Protein AF-A0A7Z0P724-F1 (afdb_monomer_lite)

Foldseek 3Di:
DDDDDDDDDDDDPPDPDPDDDPPPLNVQQVVQVVVCVVVVPDDPRSVVSSVVSSPPDPDDPDPPDDDPLRVQLVVLVVVCVVVVPDDPRSVVSSVCSSPDDPVPPDPPPDDPLRVLLVVQVVVCVVVVPDDPRSVVSSVVSSPPD

Radius of gyration: 26.29 Å; chains: 1; bounding box: 42×64×76 Å

Secondary structure (DSSP, 8-state):
-----------------------HHHHHHHHHHHHHHHTT--HHHHHHHHHHHHH-SS-----PPPPHHHHHHHHHHHHHHHTT--HHHHHHHHHHHHHS-TTTT------HHHHHHHHHHHHHHHTT--HHHHHHHHHHHHH--

Sequence (145 aa):
MKMLRAPLLMIGLLLCSQGFAATDQQNKMTTCNADATAKSLKGDERNAFMSTCLKATPAASDAKALTPQQEKMKTCNADAATKKLKGDERNAFMSTCLKATPAANDAKTLTPQQEKMKTCNADAATKALKGDERNAFMSECLKKK

pLDDT: mean 75.35, std 17.66, range [37.59, 96.0]

Structure (mmCIF, N/CA/C/O backbone):
data_AF-A0A7Z0P724-F1
#
_entry.id   AF-A0A7Z0P724-F1
#
loop_
_atom_site.group_PDB
_atom_site.id
_atom_site.type_symbol
_atom_site.label_atom_id
_atom_site.label_alt_id
_atom_site.label_comp_id
_atom_site.label_asym_id
_atom_site.label_entity_id
_atom_site.label_seq_id
_atom_site.pdbx_PDB_ins_code
_atom_site.Cartn_x
_atom_site.Cartn_y
_atom_site.Cartn_z
_atom_site.occupancy
_atom_site.B_iso_or_equiv
_atom_site.auth_seq_id
_atom_site.auth_comp_id
_atom_site.auth_asym_id
_atom_site.auth_atom_id
_atom_site.pdbx_PDB_model_num
ATOM 1 N N . MET A 1 1 ? -24.422 -45.140 -45.627 1.00 37.59 1 MET A N 1
ATOM 2 C CA . MET A 1 1 ? -24.841 -44.320 -46.784 1.00 37.59 1 MET A CA 1
ATOM 3 C C . MET A 1 1 ? -24.189 -42.955 -46.654 1.00 37.59 1 MET A C 1
ATOM 5 O O . MET A 1 1 ? -24.201 -42.396 -45.568 1.00 37.59 1 MET A O 1
ATOM 9 N N . LYS A 1 2 ? -23.540 -42.495 -47.730 1.00 42.62 2 LYS A N 1
ATOM 10 C CA . LYS A 1 2 ? -22.930 -41.166 -47.866 1.00 42.62 2 LYS A CA 1
ATOM 11 C C . LYS A 1 2 ? -23.985 -40.073 -47.666 1.00 42.62 2 LYS A C 1
ATOM 13 O O . LYS A 1 2 ? -25.031 -40.191 -48.287 1.00 42.62 2 LYS A O 1
ATOM 18 N N . MET A 1 3 ? -23.651 -38.989 -46.965 1.00 46.28 3 MET A N 1
ATOM 19 C CA . MET A 1 3 ? -24.006 -37.635 -47.410 1.00 46.28 3 MET A CA 1
ATOM 20 C C . MET A 1 3 ? -22.948 -36.638 -46.926 1.00 46.28 3 MET A C 1
ATOM 22 O O . MET A 1 3 ? -22.850 -36.294 -45.754 1.00 46.28 3 MET A O 1
ATOM 26 N N . LEU A 1 4 ? -22.147 -36.222 -47.899 1.00 45.25 4 LEU A N 1
ATOM 27 C CA . LEU A 1 4 ? -21.201 -35.121 -47.897 1.00 45.25 4 LEU A CA 1
ATOM 28 C C . LEU A 1 4 ? -21.995 -33.841 -48.216 1.00 45.25 4 LEU A C 1
ATOM 30 O O . LEU A 1 4 ? -22.590 -33.775 -49.291 1.00 45.25 4 LEU A O 1
ATOM 34 N N . ARG A 1 5 ? -22.013 -32.831 -47.339 1.00 50.50 5 ARG A N 1
ATOM 35 C CA . ARG A 1 5 ? -22.398 -31.451 -47.694 1.00 50.50 5 ARG A CA 1
ATOM 36 C C . ARG A 1 5 ? -21.529 -30.454 -46.924 1.00 50.50 5 ARG A C 1
ATOM 38 O O . ARG A 1 5 ? -21.437 -30.507 -45.704 1.00 50.50 5 ARG A O 1
ATOM 45 N N . ALA A 1 6 ? -20.849 -29.615 -47.699 1.00 46.75 6 ALA A N 1
ATOM 46 C CA . ALA A 1 6 ? -19.844 -28.633 -47.313 1.00 46.75 6 ALA A CA 1
ATOM 47 C C . ALA A 1 6 ? -20.390 -27.501 -46.414 1.00 46.75 6 ALA A C 1
ATOM 49 O O . ALA A 1 6 ? -21.557 -27.131 -46.567 1.00 46.75 6 ALA A O 1
ATOM 50 N N . PRO A 1 7 ? -19.564 -26.900 -45.533 1.00 50.97 7 PRO A N 1
ATOM 51 C CA . PRO A 1 7 ? -19.948 -25.709 -44.792 1.00 50.97 7 PRO A CA 1
ATOM 52 C C . PRO A 1 7 ? -19.786 -24.478 -45.693 1.00 50.97 7 PRO A C 1
ATOM 54 O O . PRO A 1 7 ? -18.683 -24.137 -46.120 1.00 50.97 7 PRO A O 1
ATOM 57 N N . LEU A 1 8 ? -20.905 -23.818 -45.993 1.00 53.59 8 LEU A N 1
ATOM 58 C CA . LEU A 1 8 ? -20.926 -22.512 -46.639 1.00 53.59 8 LEU A CA 1
ATOM 59 C C . LEU A 1 8 ? -20.622 -21.450 -45.574 1.00 53.59 8 LEU A C 1
ATOM 61 O O . LEU A 1 8 ? -21.422 -21.159 -44.690 1.00 53.59 8 LEU A O 1
ATOM 65 N N . LEU A 1 9 ? -19.405 -20.935 -45.651 1.00 52.75 9 LEU A N 1
ATOM 66 C CA . LEU A 1 9 ? -18.891 -19.750 -44.983 1.00 52.75 9 LEU A CA 1
ATOM 67 C C . LEU A 1 9 ? -19.613 -18.531 -45.588 1.00 52.75 9 LEU A C 1
ATOM 69 O O . LEU A 1 9 ? -19.517 -18.376 -46.801 1.00 52.75 9 LEU A O 1
ATOM 73 N N . MET A 1 10 ? -20.341 -17.720 -44.797 1.00 55.69 10 MET A N 1
ATOM 74 C CA . MET A 1 10 ? -20.485 -16.252 -44.957 1.00 55.69 10 MET A CA 1
ATOM 75 C C . MET A 1 10 ? -21.635 -15.617 -44.129 1.00 55.69 10 MET A C 1
ATOM 77 O O . MET A 1 10 ? -22.787 -16.017 -44.239 1.00 55.69 10 MET A O 1
ATOM 81 N N . ILE A 1 11 ? -21.273 -14.515 -43.449 1.00 56.28 11 ILE A N 1
ATOM 82 C CA . ILE A 1 11 ? -22.025 -13.250 -43.252 1.00 56.28 11 ILE A CA 1
ATOM 83 C C . ILE A 1 11 ? -23.142 -13.204 -42.195 1.00 56.28 11 ILE A C 1
ATOM 85 O O . ILE A 1 11 ? -24.200 -13.803 -42.340 1.00 56.28 11 ILE A O 1
ATOM 89 N N . GLY A 1 12 ? -22.940 -12.339 -41.187 1.00 47.75 12 GLY A N 1
ATOM 90 C CA . GLY A 1 12 ? -24.038 -11.842 -40.352 1.00 47.75 12 GLY A CA 1
ATOM 91 C C . GLY A 1 12 ? -23.698 -11.154 -39.024 1.00 47.75 12 GLY A C 1
ATOM 92 O O . GLY A 1 12 ? -24.569 -11.105 -38.164 1.00 47.75 12 GLY A O 1
ATOM 93 N N . LEU A 1 13 ? -22.481 -10.636 -38.806 1.00 46.38 13 LEU A N 1
ATOM 94 C CA . LEU A 1 13 ? -22.178 -9.809 -37.628 1.00 46.38 13 LEU A CA 1
ATOM 95 C C . LEU A 1 13 ? -22.707 -8.380 -37.860 1.00 46.38 13 LEU A C 1
ATOM 97 O O . LEU A 1 13 ? -22.000 -7.537 -38.407 1.00 46.38 13 LEU A O 1
ATOM 101 N N . LEU A 1 14 ? -23.958 -8.115 -37.469 1.00 55.09 14 LEU A N 1
ATOM 102 C CA . LEU A 1 14 ? -24.475 -6.752 -37.326 1.00 55.09 14 LEU A CA 1
ATOM 103 C C . LEU A 1 14 ? -23.858 -6.130 -36.064 1.00 55.09 14 LEU A C 1
ATOM 105 O O . LEU A 1 14 ? -24.263 -6.427 -34.940 1.00 55.09 14 LEU A O 1
ATOM 109 N N . LEU A 1 15 ? -22.840 -5.293 -36.267 1.00 50.31 15 LEU A N 1
ATOM 110 C CA . LEU A 1 15 ? -22.211 -4.489 -35.228 1.00 50.31 15 LEU A CA 1
ATOM 111 C C . LEU A 1 15 ? -23.170 -3.402 -34.723 1.00 50.31 15 LEU A C 1
ATOM 113 O O . LEU A 1 15 ? -23.613 -2.541 -35.479 1.00 50.31 15 LEU A O 1
ATOM 117 N N . CYS A 1 16 ? -23.393 -3.389 -33.410 1.00 48.12 16 CYS A N 1
ATOM 118 C CA . CYS A 1 16 ? -23.841 -2.220 -32.665 1.00 48.12 16 CYS A CA 1
ATOM 119 C C . CYS A 1 16 ? -22.746 -1.141 -32.714 1.00 48.12 16 CYS A C 1
ATOM 121 O O . CYS A 1 16 ? -21.829 -1.140 -31.896 1.00 48.12 16 CYS A O 1
ATOM 123 N N . SER A 1 17 ? -22.817 -0.219 -33.670 1.00 48.12 17 SER A N 1
ATOM 124 C CA . SER A 1 17 ? -21.950 0.959 -33.714 1.00 48.12 17 SER A CA 1
ATOM 125 C C . SER A 1 17 ? -22.571 2.112 -32.925 1.00 48.12 17 SER A C 1
ATOM 127 O O . SER A 1 17 ? -23.203 3.001 -33.493 1.00 48.12 17 SER A O 1
ATOM 129 N N . GLN A 1 18 ? -22.362 2.114 -31.607 1.00 47.38 18 GLN A N 1
ATOM 130 C CA . GLN A 1 18 ? -22.321 3.358 -30.837 1.00 47.38 18 GLN A CA 1
ATOM 131 C C . GLN A 1 18 ? -20.852 3.726 -30.645 1.00 47.38 18 GLN A C 1
ATOM 133 O O . GLN A 1 18 ? -20.180 3.266 -29.725 1.00 47.38 18 GLN A O 1
ATOM 138 N N . GLY A 1 19 ? -20.339 4.503 -31.599 1.00 51.28 19 GLY A N 1
ATOM 139 C CA . GLY A 1 19 ? -19.024 5.116 -31.519 1.00 51.28 19 GLY A CA 1
ATOM 140 C C . GLY A 1 19 ? -19.035 6.225 -30.475 1.00 51.28 19 GLY A C 1
ATOM 141 O O . GLY A 1 19 ? -19.389 7.358 -30.779 1.00 51.28 19 GLY A O 1
ATOM 142 N N . PHE A 1 20 ? -18.613 5.903 -29.257 1.00 46.50 20 PHE A N 1
ATOM 143 C CA . PHE A 1 20 ? -17.988 6.890 -28.390 1.00 46.50 20 PHE A CA 1
ATOM 144 C C . PHE A 1 20 ? -16.494 6.823 -28.674 1.00 46.50 20 PHE A C 1
ATOM 146 O O . PHE A 1 20 ? -15.884 5.762 -28.544 1.00 46.50 20 PHE A O 1
ATOM 153 N N . ALA A 1 21 ? -15.927 7.938 -29.129 1.00 45.56 21 ALA A N 1
ATOM 154 C CA . ALA A 1 21 ? -14.497 8.090 -29.326 1.00 45.56 21 ALA A CA 1
ATOM 155 C C . ALA A 1 21 ? -13.762 7.610 -28.065 1.00 45.56 21 ALA A C 1
ATOM 157 O O . ALA A 1 21 ? -13.894 8.213 -26.997 1.00 45.56 21 ALA A O 1
ATOM 158 N N . ALA A 1 22 ? -13.030 6.498 -28.186 1.00 48.72 22 ALA A N 1
ATOM 159 C CA . ALA A 1 22 ? -12.095 6.055 -27.166 1.00 48.72 22 ALA A CA 1
ATOM 160 C C . ALA A 1 22 ? -11.157 7.232 -26.903 1.00 48.72 22 ALA A C 1
ATOM 162 O O . ALA A 1 22 ? -10.486 7.709 -27.819 1.00 48.72 22 ALA A O 1
ATOM 163 N N . THR A 1 23 ? -11.198 7.761 -25.683 1.00 63.91 23 THR A N 1
ATOM 164 C CA . THR A 1 23 ? -10.428 8.946 -25.313 1.00 63.91 23 THR A CA 1
ATOM 165 C C . THR A 1 23 ? -8.952 8.694 -25.633 1.00 63.91 23 THR A C 1
ATOM 167 O O . THR A 1 23 ? -8.464 7.574 -25.466 1.00 63.91 23 THR A O 1
ATOM 170 N N . ASP A 1 24 ? -8.210 9.708 -26.084 1.00 66.19 24 ASP A N 1
ATOM 171 C CA . ASP A 1 24 ? -6.789 9.554 -26.452 1.00 66.19 24 ASP A CA 1
ATOM 172 C C . ASP A 1 24 ? -5.955 8.902 -25.334 1.00 66.19 24 ASP A C 1
ATOM 174 O O . ASP A 1 24 ? -4.986 8.181 -25.578 1.00 66.19 24 ASP A O 1
ATOM 178 N N . GLN A 1 25 ? -6.388 9.082 -24.084 1.00 65.19 25 GLN A N 1
ATOM 179 C CA . GLN A 1 25 ? -5.806 8.465 -22.898 1.00 65.19 25 GLN A CA 1
ATOM 180 C C . GLN A 1 25 ? -5.992 6.933 -22.856 1.00 65.19 25 GLN A C 1
ATOM 182 O O . GLN A 1 25 ? -5.066 6.218 -22.465 1.00 65.19 25 GLN A O 1
ATOM 187 N N . GLN A 1 26 ? -7.138 6.416 -23.309 1.00 69.94 26 GLN A N 1
ATOM 188 C CA . GLN A 1 26 ? -7.422 4.982 -23.397 1.00 69.94 26 GLN A CA 1
ATOM 189 C C . GLN A 1 26 ? -6.617 4.317 -24.526 1.00 69.94 26 GLN A C 1
ATOM 191 O O . GLN A 1 26 ? -6.000 3.272 -24.304 1.00 69.94 26 GLN A O 1
ATOM 196 N N . ASN A 1 27 ? -6.525 4.956 -25.700 1.00 79.94 27 ASN A N 1
ATOM 197 C CA . ASN A 1 27 ? -5.713 4.468 -26.827 1.00 79.94 27 ASN A CA 1
ATOM 198 C C . ASN A 1 27 ? -4.220 4.399 -26.471 1.00 79.94 27 ASN A C 1
ATOM 200 O O . ASN A 1 27 ? -3.520 3.433 -26.800 1.00 79.94 27 ASN A O 1
ATOM 204 N N . LYS A 1 28 ? -3.739 5.395 -25.722 1.00 81.62 28 LYS A N 1
ATOM 205 C CA . LYS A 1 28 ? -2.362 5.445 -25.231 1.00 81.62 28 LYS A CA 1
ATOM 206 C C . LYS A 1 28 ? -2.060 4.311 -24.255 1.00 81.62 28 LYS A C 1
ATOM 208 O O . LYS A 1 28 ? -1.017 3.676 -24.368 1.00 81.62 28 LYS A O 1
ATOM 213 N N . MET A 1 29 ? -2.977 3.995 -23.339 1.00 86.50 29 MET A N 1
ATOM 214 C CA . MET A 1 29 ? -2.794 2.871 -22.414 1.00 86.50 29 MET A CA 1
ATOM 215 C C . MET A 1 29 ? -2.675 1.530 -23.142 1.00 86.50 29 MET A C 1
ATOM 217 O O . MET A 1 29 ? -1.817 0.721 -22.776 1.00 86.50 29 MET A O 1
ATOM 221 N N . THR A 1 30 ? -3.501 1.300 -24.162 1.00 86.56 30 THR A N 1
ATOM 222 C CA . THR A 1 30 ? -3.452 0.074 -24.968 1.00 86.56 30 THR A CA 1
ATOM 223 C C . THR A 1 30 ? -2.130 -0.035 -25.720 1.00 86.56 30 THR A C 1
ATOM 225 O O . THR A 1 30 ? -1.471 -1.070 -25.642 1.00 86.56 30 THR A O 1
ATOM 228 N N . THR A 1 31 ? -1.685 1.053 -26.353 1.00 87.81 31 THR A N 1
ATOM 229 C CA . THR A 1 31 ? -0.410 1.101 -27.090 1.00 87.81 31 THR A CA 1
ATOM 230 C C . THR A 1 31 ? 0.783 0.863 -26.162 1.00 87.81 31 THR A C 1
ATOM 232 O O . THR A 1 31 ? 1.589 -0.030 -26.404 1.00 87.81 31 THR A O 1
ATOM 235 N N . CYS A 1 32 ? 0.843 1.557 -25.020 1.00 91.50 32 CYS A N 1
ATOM 236 C CA . CYS A 1 32 ? 1.898 1.354 -24.023 1.00 91.50 32 CYS A CA 1
ATOM 237 C C . CYS A 1 32 ? 1.925 -0.082 -23.467 1.00 91.50 32 CYS A C 1
ATOM 239 O O . CYS A 1 32 ? 2.990 -0.612 -23.159 1.00 91.50 32 CYS A O 1
ATOM 241 N N . ASN A 1 33 ? 0.768 -0.733 -23.311 1.00 89.25 33 ASN A N 1
ATOM 242 C CA . ASN A 1 33 ? 0.720 -2.130 -22.870 1.00 89.25 33 ASN A CA 1
ATOM 243 C C . ASN A 1 33 ? 1.168 -3.108 -23.959 1.00 89.25 33 ASN A C 1
ATOM 245 O O . ASN A 1 33 ? 1.874 -4.073 -23.648 1.00 89.25 33 ASN A O 1
ATOM 249 N N . ALA A 1 34 ? 0.780 -2.863 -25.211 1.00 92.06 34 ALA A N 1
ATOM 250 C CA . ALA A 1 34 ? 1.229 -3.647 -26.354 1.00 92.06 34 ALA A CA 1
ATOM 251 C C . ALA A 1 34 ? 2.754 -3.562 -26.499 1.00 92.06 34 ALA A C 1
ATOM 253 O O . ALA A 1 34 ? 3.416 -4.596 -26.557 1.00 92.06 34 ALA A O 1
ATOM 254 N N . ASP A 1 35 ? 3.324 -2.358 -26.412 1.00 87.06 35 ASP A N 1
ATOM 255 C CA . ASP A 1 35 ? 4.770 -2.140 -26.491 1.00 87.06 35 ASP A CA 1
ATOM 256 C C . ASP A 1 35 ? 5.526 -2.782 -25.327 1.00 87.06 35 ASP A C 1
ATOM 258 O O . ASP A 1 35 ? 6.582 -3.384 -25.527 1.00 87.06 35 ASP A O 1
ATOM 262 N N . ALA A 1 36 ? 4.984 -2.710 -24.107 1.00 88.75 36 ALA A N 1
ATOM 263 C CA . ALA A 1 36 ? 5.575 -3.390 -22.959 1.00 88.75 36 ALA A CA 1
ATOM 264 C C . ALA A 1 36 ? 5.609 -4.914 -23.155 1.00 88.75 36 ALA A C 1
ATOM 266 O O . ALA A 1 36 ? 6.591 -5.563 -22.794 1.00 88.75 36 ALA A O 1
ATOM 267 N N . THR A 1 37 ? 4.551 -5.473 -23.750 1.00 87.81 37 THR A N 1
ATOM 268 C CA . THR A 1 37 ? 4.431 -6.909 -24.035 1.00 87.81 37 THR A CA 1
ATOM 269 C C . THR A 1 37 ? 5.360 -7.326 -25.173 1.00 87.81 37 THR A C 1
ATOM 271 O O . THR A 1 37 ? 6.073 -8.317 -25.038 1.00 87.81 37 THR A O 1
ATOM 274 N N . ALA A 1 38 ? 5.430 -6.540 -26.251 1.00 92.69 38 ALA A N 1
ATOM 275 C CA . ALA A 1 38 ? 6.339 -6.763 -27.374 1.00 92.69 38 ALA A CA 1
ATOM 276 C C . ALA A 1 38 ? 7.810 -6.718 -26.933 1.00 92.69 38 ALA A C 1
ATOM 278 O O . ALA A 1 38 ? 8.629 -7.519 -27.375 1.00 92.69 38 ALA A O 1
ATOM 279 N N . LYS A 1 39 ? 8.135 -5.833 -25.985 1.00 87.62 39 LYS A N 1
ATOM 280 C CA . LYS A 1 39 ? 9.456 -5.745 -25.350 1.00 87.62 39 LYS A CA 1
ATOM 281 C C . LYS A 1 39 ? 9.681 -6.792 -24.251 1.00 87.62 39 LYS A C 1
ATOM 283 O O . LYS A 1 39 ? 10.734 -6.785 -23.623 1.00 87.62 39 LYS A O 1
ATOM 288 N N . SER A 1 40 ? 8.714 -7.681 -24.001 1.00 90.19 40 SER A N 1
ATOM 289 C CA . SER A 1 40 ? 8.753 -8.693 -22.935 1.00 90.19 40 SER A CA 1
ATOM 290 C C . SER A 1 40 ? 9.075 -8.124 -21.546 1.00 90.19 40 SER A C 1
ATOM 292 O O . SER A 1 40 ? 9.617 -8.830 -20.692 1.00 90.19 40 SER A O 1
ATOM 294 N N . LEU A 1 41 ? 8.726 -6.857 -21.302 1.00 85.81 41 LEU A N 1
ATOM 295 C CA . LEU A 1 41 ? 8.999 -6.186 -20.037 1.00 85.81 41 LEU A CA 1
ATOM 296 C C . LEU A 1 41 ? 8.126 -6.798 -18.947 1.00 85.81 41 LEU A C 1
ATOM 298 O O . LEU A 1 41 ? 6.910 -6.952 -19.099 1.00 85.81 41 LEU A O 1
ATOM 302 N N . LYS A 1 42 ? 8.743 -7.126 -17.815 1.00 83.69 42 LYS A N 1
ATOM 303 C CA . LYS A 1 42 ? 8.065 -7.714 -16.658 1.00 83.69 42 LYS A CA 1
ATOM 304 C C . LYS A 1 42 ? 8.420 -6.937 -15.399 1.00 83.69 42 LYS A C 1
ATOM 306 O O . LYS A 1 42 ? 9.453 -6.282 -15.323 1.00 83.69 42 LYS A O 1
ATOM 311 N N . GLY A 1 43 ? 7.539 -7.005 -14.404 1.00 82.19 43 GLY A N 1
ATOM 312 C CA . GLY A 1 43 ? 7.770 -6.384 -13.100 1.00 82.19 43 GLY A CA 1
ATOM 313 C C . GLY A 1 43 ? 8.060 -4.883 -13.194 1.00 82.19 43 GLY A C 1
ATOM 314 O O . GLY A 1 43 ? 7.291 -4.126 -13.789 1.00 82.19 43 GLY A O 1
ATOM 315 N N . ASP A 1 44 ? 9.168 -4.456 -12.591 1.00 78.56 44 ASP A N 1
ATOM 316 C CA . ASP A 1 44 ? 9.527 -3.041 -12.456 1.00 78.56 44 ASP A CA 1
ATOM 317 C C . ASP A 1 44 ? 9.818 -2.367 -13.793 1.00 78.56 44 ASP A C 1
ATOM 319 O O . ASP A 1 44 ? 9.445 -1.212 -13.983 1.00 78.56 44 ASP A O 1
ATOM 323 N N . GLU A 1 45 ? 10.389 -3.096 -14.753 1.00 78.81 45 GLU A N 1
ATOM 324 C CA . GLU A 1 45 ? 10.697 -2.558 -16.080 1.00 78.81 45 GLU A CA 1
ATOM 325 C C . GLU A 1 45 ? 9.421 -2.211 -16.850 1.00 78.81 45 GLU A C 1
ATOM 327 O O . GLU A 1 45 ? 9.330 -1.148 -17.464 1.00 78.81 45 GLU A O 1
ATOM 332 N N . ARG A 1 46 ? 8.383 -3.054 -16.743 1.00 88.19 46 ARG A N 1
ATOM 333 C CA . ARG A 1 46 ? 7.063 -2.764 -17.323 1.00 88.19 46 ARG A CA 1
ATOM 334 C C . ARG A 1 46 ? 6.418 -1.554 -16.660 1.00 88.19 46 ARG A C 1
ATOM 336 O O . ARG A 1 46 ? 5.844 -0.722 -17.355 1.00 88.19 46 ARG A O 1
ATOM 343 N N . ASN A 1 47 ? 6.508 -1.447 -15.336 1.00 82.75 47 ASN A N 1
ATOM 344 C CA . ASN A 1 47 ? 5.904 -0.343 -14.588 1.00 82.75 47 ASN A CA 1
ATOM 345 C C . ASN A 1 47 ? 6.593 0.997 -14.871 1.00 82.75 47 ASN A C 1
ATOM 347 O O . ASN A 1 47 ? 5.915 2.015 -15.045 1.00 82.75 47 ASN A O 1
ATOM 351 N N . ALA A 1 48 ? 7.924 1.001 -14.954 1.00 82.75 48 ALA A N 1
ATOM 352 C CA . ALA A 1 48 ? 8.701 2.168 -15.347 1.00 82.75 48 ALA A CA 1
ATOM 353 C C . ALA A 1 48 ? 8.376 2.574 -16.791 1.00 82.75 48 ALA A C 1
ATOM 355 O O . ALA A 1 48 ? 8.061 3.736 -17.047 1.00 82.75 48 ALA A O 1
ATOM 356 N N . PHE A 1 49 ? 8.346 1.606 -17.712 1.00 87.81 49 PHE A N 1
ATOM 357 C CA . PHE A 1 49 ? 7.985 1.838 -19.108 1.00 87.81 49 PHE A CA 1
ATOM 358 C C . PHE A 1 49 ? 6.560 2.381 -19.261 1.00 87.81 49 PHE A C 1
ATOM 360 O O . PHE A 1 49 ? 6.371 3.402 -19.916 1.00 87.81 49 PHE A O 1
ATOM 367 N N . MET A 1 50 ? 5.563 1.773 -18.608 1.00 87.69 50 MET A N 1
ATOM 368 C CA . MET A 1 50 ? 4.182 2.268 -18.617 1.00 87.69 50 MET A CA 1
ATOM 369 C C . MET A 1 50 ? 4.088 3.676 -18.036 1.00 87.69 50 MET A C 1
ATOM 371 O O . MET A 1 50 ? 3.393 4.512 -18.601 1.00 87.69 50 MET A O 1
ATOM 375 N N . SER A 1 51 ? 4.792 3.962 -16.940 1.00 84.50 51 SER A N 1
ATOM 376 C CA . SER A 1 51 ? 4.780 5.295 -16.332 1.00 84.50 51 SER A CA 1
ATOM 377 C C . SER A 1 51 ? 5.330 6.347 -17.286 1.00 84.50 51 SER A C 1
ATOM 379 O O . SER A 1 51 ? 4.709 7.390 -17.455 1.00 84.50 51 SER A O 1
ATOM 381 N N . THR A 1 52 ? 6.458 6.080 -17.941 1.00 85.19 52 THR A N 1
ATOM 382 C CA . THR A 1 52 ? 7.053 7.002 -18.917 1.00 85.19 52 THR A CA 1
ATOM 383 C C . THR A 1 52 ? 6.181 7.138 -20.164 1.00 85.19 52 THR A C 1
ATOM 385 O O . THR A 1 52 ? 5.895 8.252 -20.598 1.00 85.19 52 THR A O 1
ATOM 388 N N . CYS A 1 53 ? 5.689 6.020 -20.697 1.00 85.94 53 CYS A N 1
ATOM 389 C CA . CYS A 1 53 ? 4.847 5.991 -21.888 1.00 85.94 53 CYS A CA 1
ATOM 390 C C . CYS A 1 53 ? 3.529 6.750 -21.665 1.00 85.94 53 CYS A C 1
ATOM 392 O O . CYS A 1 53 ? 3.145 7.591 -22.474 1.00 85.94 53 CYS A O 1
ATOM 394 N N . LEU A 1 54 ? 2.879 6.562 -20.514 1.00 81.88 54 LEU A N 1
ATOM 395 C CA . LEU A 1 54 ? 1.654 7.281 -20.161 1.00 81.88 54 LEU A CA 1
ATOM 396 C C . LEU A 1 54 ? 1.906 8.766 -19.857 1.00 81.88 54 LEU A C 1
ATOM 398 O O . LEU A 1 54 ? 1.052 9.589 -20.185 1.00 81.88 54 LEU A O 1
ATOM 402 N N . LYS A 1 55 ? 3.076 9.127 -19.312 1.00 75.75 55 LYS A N 1
ATOM 403 C CA . LYS A 1 55 ? 3.470 10.516 -18.999 1.00 75.75 55 LYS A CA 1
ATOM 404 C C . LYS A 1 55 ? 3.938 11.343 -20.197 1.00 75.75 55 LYS A C 1
ATOM 406 O O . LYS A 1 55 ? 4.056 12.552 -20.046 1.00 75.75 55 LYS A O 1
ATOM 411 N N . ALA A 1 56 ? 4.197 10.741 -21.359 1.00 62.84 56 ALA A N 1
ATOM 412 C CA . ALA A 1 56 ? 4.609 11.463 -22.567 1.00 62.84 56 ALA A CA 1
ATOM 413 C C . ALA A 1 56 ? 3.457 12.316 -23.146 1.00 62.84 56 ALA A C 1
ATOM 415 O O . ALA A 1 56 ? 2.817 11.936 -24.121 1.00 62.84 56 ALA A O 1
ATOM 416 N N . THR A 1 57 ? 3.124 13.410 -22.473 1.00 53.50 57 THR A N 1
ATOM 417 C CA . THR A 1 57 ? 2.214 14.496 -22.866 1.00 53.50 57 THR A CA 1
ATOM 418 C C . THR A 1 57 ? 3.005 15.796 -22.603 1.00 53.50 57 THR A C 1
ATOM 420 O O . THR A 1 57 ? 3.846 15.772 -21.698 1.00 53.50 57 THR A O 1
ATOM 423 N N . PRO A 1 58 ? 2.850 16.893 -23.380 1.00 45.44 58 PRO A N 1
ATOM 424 C CA . PRO A 1 58 ? 3.742 18.054 -23.291 1.00 45.44 58 PRO A CA 1
ATOM 425 C C . PRO A 1 58 ? 3.818 18.606 -21.866 1.00 45.44 58 PRO A C 1
ATOM 427 O O . PRO A 1 58 ? 2.821 18.620 -21.149 1.00 45.44 58 PRO A O 1
ATOM 430 N N . ALA A 1 59 ? 5.026 19.009 -21.479 1.00 45.28 59 ALA A N 1
ATOM 431 C CA . ALA A 1 59 ? 5.442 19.388 -20.136 1.00 45.28 59 ALA A CA 1
ATOM 432 C C . ALA A 1 59 ? 4.379 20.128 -19.298 1.00 45.28 59 ALA A C 1
ATOM 434 O O . ALA A 1 59 ? 4.045 21.279 -19.562 1.00 45.28 59 ALA A O 1
ATOM 435 N N . ALA A 1 60 ? 3.953 19.485 -18.213 1.00 38.19 60 ALA A N 1
ATOM 436 C CA . ALA A 1 60 ? 3.486 20.145 -17.001 1.00 38.19 60 ALA A CA 1
ATOM 437 C C . ALA A 1 60 ? 4.071 19.363 -15.822 1.00 38.19 60 ALA A C 1
ATOM 439 O O . ALA A 1 60 ? 3.522 18.366 -15.347 1.00 38.19 60 ALA A O 1
ATOM 440 N N . SER A 1 61 ? 5.281 19.767 -15.440 1.00 48.69 61 SER A N 1
ATOM 441 C CA . SER A 1 61 ? 5.973 19.311 -14.243 1.00 48.69 61 SER A CA 1
ATOM 442 C C . SER A 1 61 ? 5.280 19.882 -13.013 1.00 48.69 61 SER A C 1
ATOM 444 O O . SER A 1 61 ? 5.779 20.815 -12.399 1.00 48.69 61 SER A O 1
ATOM 446 N N . ASP A 1 62 ? 4.162 19.287 -12.625 1.00 42.16 62 ASP A N 1
ATOM 447 C CA . ASP A 1 62 ? 3.718 19.352 -11.243 1.00 42.16 62 ASP A CA 1
ATOM 448 C C . ASP A 1 62 ? 4.098 18.027 -10.604 1.00 42.16 62 ASP A C 1
ATOM 450 O O . ASP A 1 62 ? 3.489 16.981 -10.851 1.00 42.16 62 ASP A O 1
ATOM 454 N N . ALA A 1 63 ? 5.160 18.063 -9.799 1.00 53.75 63 ALA A N 1
ATOM 455 C CA . ALA A 1 63 ? 5.483 17.010 -8.853 1.00 53.75 63 ALA A CA 1
ATOM 456 C C . ALA A 1 63 ? 4.326 16.916 -7.850 1.00 53.75 63 ALA A C 1
ATOM 458 O O . ALA A 1 63 ? 4.376 17.457 -6.748 1.00 53.75 63 ALA A O 1
ATOM 459 N N . LYS A 1 64 ? 3.238 16.260 -8.263 1.00 56.47 64 LYS A N 1
ATOM 460 C CA . LYS A 1 64 ? 2.116 15.950 -7.393 1.00 56.47 64 LYS A CA 1
ATOM 461 C C . LYS A 1 64 ? 2.682 15.140 -6.238 1.00 56.47 64 LYS A C 1
ATOM 463 O O . LYS A 1 64 ? 3.245 14.067 -6.464 1.00 56.47 64 LYS A O 1
ATOM 468 N N . ALA A 1 65 ? 2.542 15.677 -5.028 1.00 57.81 65 ALA A N 1
ATOM 469 C CA . ALA A 1 65 ? 2.862 14.959 -3.808 1.00 57.81 65 ALA A CA 1
ATOM 470 C C . ALA A 1 65 ? 2.241 13.561 -3.897 1.00 57.81 65 ALA A C 1
ATOM 472 O O . ALA A 1 65 ? 1.050 13.418 -4.204 1.00 57.81 65 ALA A O 1
ATOM 473 N N . LEU A 1 66 ? 3.074 12.537 -3.715 1.00 63.25 66 LEU A N 1
ATOM 474 C CA . LEU A 1 66 ? 2.614 11.162 -3.770 1.00 63.25 66 LEU A CA 1
ATOM 475 C C . LEU A 1 66 ? 1.556 10.980 -2.686 1.00 63.25 66 LEU A C 1
ATOM 477 O O . LEU A 1 66 ? 1.722 11.386 -1.536 1.00 63.25 66 LEU A O 1
ATOM 481 N N . THR A 1 67 ? 0.438 10.373 -3.064 1.00 77.81 67 THR A N 1
ATOM 482 C CA . THR A 1 67 ? -0.558 9.964 -2.077 1.00 77.81 67 THR A CA 1
ATOM 483 C C . THR A 1 67 ? 0.088 8.972 -1.098 1.00 77.81 67 THR A C 1
ATOM 485 O O . THR A 1 67 ? 0.993 8.227 -1.490 1.00 77.81 67 THR A O 1
ATOM 488 N N . PRO A 1 68 ? -0.392 8.870 0.153 1.00 75.69 68 PRO A N 1
ATOM 489 C CA . PRO A 1 68 ? 0.150 7.917 1.127 1.00 75.69 68 PRO A CA 1
ATOM 490 C C . PRO A 1 68 ? 0.199 6.467 0.616 1.00 75.69 68 PRO A C 1
ATOM 492 O O . PRO A 1 68 ? 1.079 5.691 0.982 1.00 75.69 68 PRO A O 1
ATOM 495 N N . GLN A 1 69 ? -0.724 6.095 -0.275 1.00 78.44 69 GLN A N 1
ATOM 496 C CA . GLN A 1 69 ? -0.747 4.781 -0.916 1.00 78.44 69 GLN A CA 1
ATOM 497 C C . GLN A 1 69 ? 0.375 4.603 -1.952 1.00 78.44 69 GLN A C 1
ATOM 499 O O . GLN A 1 69 ? 0.934 3.512 -2.069 1.00 78.44 69 GLN A O 1
ATOM 504 N N . GLN A 1 70 ? 0.726 5.661 -2.686 1.00 79.31 70 GLN A N 1
ATOM 505 C CA . GLN A 1 70 ? 1.828 5.648 -3.650 1.00 79.31 70 GLN A CA 1
ATOM 506 C C . GLN A 1 70 ? 3.194 5.629 -2.953 1.00 79.31 70 GLN A C 1
ATOM 508 O O . GLN A 1 70 ? 4.060 4.859 -3.364 1.00 79.31 70 GLN A O 1
ATOM 513 N N . GLU A 1 71 ? 3.364 6.400 -1.874 1.00 81.00 71 GLU A N 1
ATOM 514 C CA . GLU A 1 71 ? 4.548 6.336 -0.998 1.00 81.00 71 GLU A CA 1
ATOM 515 C C . GLU A 1 71 ? 4.754 4.910 -0.470 1.00 81.00 71 GLU A C 1
ATOM 517 O O . GLU A 1 71 ? 5.808 4.302 -0.652 1.00 81.00 71 GLU A O 1
ATOM 522 N N . LYS A 1 72 ? 3.695 4.311 0.083 1.00 82.44 72 LYS A N 1
ATOM 523 C CA . LYS A 1 72 ? 3.732 2.938 0.592 1.00 82.44 72 LYS A CA 1
ATOM 524 C C . LYS A 1 72 ? 4.107 1.921 -0.483 1.00 82.44 72 LYS A C 1
ATOM 526 O O . LYS A 1 72 ? 4.915 1.029 -0.240 1.00 82.44 72 LYS A O 1
ATOM 531 N N . MET A 1 73 ? 3.543 2.052 -1.681 1.00 88.00 73 MET A N 1
ATOM 532 C CA . MET A 1 73 ? 3.878 1.171 -2.796 1.00 88.00 73 MET A CA 1
ATOM 533 C C . MET A 1 73 ? 5.346 1.304 -3.206 1.00 88.00 73 MET A C 1
ATOM 535 O O . MET A 1 73 ? 5.984 0.294 -3.504 1.00 88.00 73 MET A O 1
ATOM 539 N N . LYS A 1 74 ? 5.903 2.516 -3.188 1.00 85.88 74 LYS A N 1
ATOM 540 C CA . LYS A 1 74 ? 7.324 2.746 -3.460 1.00 85.88 74 LYS A CA 1
ATOM 541 C C . LYS A 1 74 ? 8.206 2.037 -2.427 1.00 85.88 74 LYS A C 1
ATOM 543 O O . LYS A 1 74 ? 9.099 1.293 -2.827 1.00 85.88 74 LYS A O 1
ATOM 548 N N . THR A 1 75 ? 7.909 2.183 -1.135 1.00 85.19 75 THR A N 1
ATOM 549 C CA . THR A 1 75 ? 8.639 1.498 -0.054 1.00 85.19 75 THR A CA 1
ATOM 550 C C . THR A 1 75 ? 8.549 -0.022 -0.180 1.00 85.19 75 THR A C 1
ATOM 552 O O . THR A 1 75 ? 9.574 -0.695 -0.186 1.00 85.19 75 THR A O 1
ATOM 555 N N . CYS A 1 76 ? 7.352 -0.580 -0.400 1.00 88.56 76 CYS A N 1
ATOM 556 C CA . CYS A 1 76 ? 7.183 -2.026 -0.581 1.00 88.56 76 CYS A CA 1
ATOM 557 C C . CYS A 1 76 ? 7.974 -2.576 -1.783 1.00 88.56 76 CYS A C 1
ATOM 559 O O . CYS A 1 76 ? 8.501 -3.686 -1.725 1.00 88.56 76 CYS A O 1
ATOM 561 N N . ASN A 1 77 ? 8.090 -1.818 -2.878 1.00 88.06 77 ASN A N 1
ATOM 562 C CA . ASN A 1 77 ? 8.921 -2.222 -4.016 1.00 88.06 77 ASN A CA 1
ATOM 563 C C . ASN A 1 77 ? 10.420 -2.153 -3.705 1.00 88.06 77 ASN A C 1
ATOM 565 O O . ASN A 1 77 ? 11.146 -3.084 -4.055 1.00 88.06 77 ASN A O 1
ATOM 569 N N . ALA A 1 78 ? 10.876 -1.108 -3.011 1.00 86.94 78 ALA A N 1
ATOM 570 C CA . ALA A 1 78 ? 12.269 -0.994 -2.581 1.00 86.94 78 ALA A CA 1
ATOM 571 C C . ALA A 1 78 ? 12.671 -2.137 -1.630 1.00 86.94 78 ALA A C 1
ATOM 573 O O . ALA A 1 78 ? 13.727 -2.753 -1.799 1.00 86.94 78 ALA A O 1
ATOM 574 N N . ASP A 1 79 ? 11.799 -2.487 -0.687 1.00 83.25 79 ASP A N 1
ATOM 575 C CA . ASP A 1 79 ? 12.022 -3.593 0.242 1.00 83.25 79 ASP A CA 1
ATOM 576 C C . ASP A 1 79 ? 12.068 -4.945 -0.468 1.00 83.25 79 ASP A C 1
ATOM 578 O O . ASP A 1 79 ? 12.911 -5.784 -0.147 1.00 83.25 79 ASP A O 1
ATOM 582 N N . ALA A 1 80 ? 11.186 -5.166 -1.447 1.00 86.06 80 ALA A N 1
ATOM 583 C CA . ALA A 1 80 ? 11.184 -6.391 -2.239 1.00 86.06 80 ALA A CA 1
ATOM 584 C C . ALA A 1 80 ? 12.484 -6.548 -3.044 1.00 86.06 80 ALA A C 1
ATOM 586 O O . ALA A 1 80 ? 13.034 -7.648 -3.115 1.00 86.06 80 ALA A O 1
ATOM 587 N N . ALA A 1 81 ? 12.992 -5.447 -3.610 1.00 84.38 81 ALA A N 1
ATOM 588 C CA . ALA A 1 81 ? 14.246 -5.423 -4.358 1.00 84.38 81 ALA A CA 1
ATOM 589 C C . ALA A 1 81 ? 15.463 -5.673 -3.452 1.00 84.38 81 ALA A C 1
ATOM 591 O O . ALA A 1 81 ? 16.322 -6.486 -3.795 1.00 84.38 81 ALA A O 1
ATOM 592 N N . THR A 1 82 ? 15.502 -5.047 -2.271 1.00 88.62 82 THR A N 1
ATOM 593 C CA . THR A 1 82 ? 16.544 -5.277 -1.252 1.00 88.62 82 THR A CA 1
ATOM 594 C C . THR A 1 82 ? 16.555 -6.734 -0.791 1.00 88.62 82 THR A C 1
ATOM 596 O O . THR A 1 82 ? 17.614 -7.349 -0.685 1.00 88.62 82 THR A O 1
ATOM 599 N N . LYS A 1 83 ? 15.369 -7.325 -0.611 1.00 83.62 83 LYS A N 1
ATOM 600 C CA . LYS A 1 83 ? 15.189 -8.746 -0.281 1.00 83.62 83 LYS A CA 1
ATOM 601 C C . LYS A 1 83 ? 15.379 -9.683 -1.486 1.00 83.62 83 LYS A C 1
ATOM 603 O O . LYS A 1 83 ? 15.239 -10.891 -1.332 1.00 83.62 83 LYS A O 1
ATOM 608 N N . LYS A 1 84 ? 15.693 -9.148 -2.677 1.00 91.50 84 LYS A N 1
ATOM 609 C CA . LYS A 1 84 ? 15.864 -9.875 -3.951 1.00 91.50 84 LYS A CA 1
ATOM 610 C C . LYS A 1 84 ? 14.702 -10.827 -4.276 1.00 91.50 84 LYS A C 1
ATOM 612 O O . LYS A 1 84 ? 14.901 -11.826 -4.967 1.00 91.50 84 LYS A O 1
ATOM 617 N N . LEU A 1 85 ? 13.492 -10.499 -3.819 1.00 86.31 85 LEU A N 1
ATOM 618 C CA . LEU A 1 85 ? 12.310 -11.332 -4.018 1.00 86.31 85 LEU A CA 1
ATOM 619 C C . LEU A 1 85 ? 11.907 -11.314 -5.492 1.00 86.31 85 LEU A C 1
ATOM 621 O O . LEU A 1 85 ? 11.846 -10.255 -6.125 1.00 86.31 85 LEU A O 1
ATOM 625 N N . LYS A 1 86 ? 11.595 -12.486 -6.041 1.00 87.81 86 LYS A N 1
ATOM 626 C CA . LYS A 1 86 ? 11.159 -12.655 -7.432 1.00 87.81 86 LYS A CA 1
ATOM 627 C C . LYS A 1 86 ? 9.930 -13.556 -7.493 1.00 87.81 86 LYS A C 1
ATOM 629 O O . LYS A 1 86 ? 9.624 -14.264 -6.542 1.00 87.81 86 LYS A O 1
ATOM 634 N N . GLY A 1 87 ? 9.214 -13.500 -8.615 1.00 87.75 87 GLY A N 1
ATOM 635 C CA . GLY A 1 87 ? 8.053 -14.359 -8.860 1.00 87.75 87 GLY A CA 1
ATOM 636 C C . GLY A 1 87 ? 7.004 -14.275 -7.749 1.00 87.75 87 GLY A C 1
ATOM 637 O O . GLY A 1 87 ? 6.636 -13.181 -7.309 1.00 87.75 87 GLY A O 1
ATOM 638 N N . ASP A 1 88 ? 6.545 -15.433 -7.290 1.00 87.44 88 ASP A N 1
ATOM 639 C CA . ASP A 1 88 ? 5.471 -15.541 -6.303 1.00 87.44 88 ASP A CA 1
ATOM 640 C C . ASP A 1 88 ? 5.852 -14.970 -4.933 1.00 87.44 88 ASP A C 1
ATOM 642 O O . ASP A 1 88 ? 5.015 -14.352 -4.273 1.00 87.44 88 ASP A O 1
ATOM 646 N N . GLU A 1 89 ? 7.126 -15.054 -4.541 1.00 85.31 89 GLU A N 1
ATOM 647 C CA . GLU A 1 89 ? 7.613 -14.507 -3.269 1.00 85.31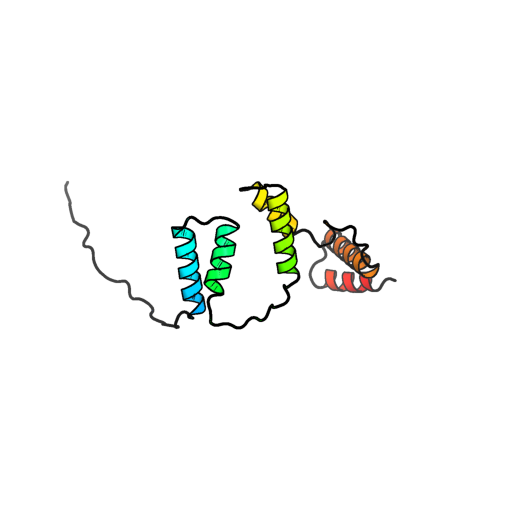 89 GLU A CA 1
ATOM 648 C C . GLU A 1 89 ? 7.491 -12.982 -3.230 1.00 85.31 89 GLU A C 1
ATOM 650 O O . GLU A 1 89 ? 7.050 -12.402 -2.233 1.00 85.31 89 GLU A O 1
ATOM 655 N N . ARG A 1 90 ? 7.806 -12.314 -4.348 1.00 89.88 90 ARG A N 1
ATOM 656 C CA . ARG A 1 90 ? 7.603 -10.867 -4.479 1.00 89.88 90 ARG A CA 1
ATOM 657 C C . ARG A 1 90 ? 6.124 -10.518 -4.372 1.00 89.88 90 ARG A C 1
ATOM 659 O O . ARG A 1 90 ? 5.782 -9.547 -3.704 1.00 89.88 90 ARG A O 1
ATOM 666 N N . ASN A 1 91 ? 5.254 -11.270 -5.039 1.00 85.50 91 ASN A N 1
ATOM 667 C CA . ASN A 1 91 ? 3.819 -10.984 -5.075 1.00 85.50 91 ASN A CA 1
ATOM 668 C C . ASN A 1 91 ? 3.167 -11.162 -3.699 1.00 85.50 91 ASN A C 1
ATOM 670 O O . ASN A 1 91 ? 2.370 -10.316 -3.274 1.00 85.50 91 ASN A O 1
ATOM 674 N N . ALA A 1 92 ? 3.542 -12.222 -2.982 1.00 87.75 92 ALA A N 1
ATOM 675 C CA . ALA A 1 92 ? 3.118 -12.459 -1.609 1.00 87.75 92 ALA A CA 1
ATOM 676 C C . ALA A 1 92 ? 3.615 -11.340 -0.682 1.00 87.75 92 ALA A C 1
ATOM 678 O O . ALA A 1 92 ? 2.819 -10.741 0.043 1.00 87.75 92 ALA A O 1
ATOM 679 N N . PHE A 1 93 ? 4.900 -10.980 -0.772 1.00 90.88 93 PHE A N 1
ATOM 680 C CA . PHE A 1 93 ? 5.473 -9.884 0.007 1.00 90.88 93 PHE A CA 1
ATOM 681 C C . PHE A 1 93 ? 4.795 -8.543 -0.290 1.00 90.88 93 PHE A C 1
ATOM 683 O O . PHE A 1 93 ? 4.426 -7.827 0.637 1.00 90.88 93 PHE A O 1
ATOM 690 N N . MET A 1 94 ? 4.568 -8.216 -1.563 1.00 88.88 94 MET A N 1
ATOM 691 C CA . MET A 1 94 ? 3.901 -6.981 -1.971 1.00 88.88 94 MET A CA 1
ATOM 692 C C . MET A 1 94 ? 2.475 -6.919 -1.428 1.00 88.88 94 MET A C 1
ATOM 694 O O . MET A 1 94 ? 2.058 -5.895 -0.896 1.00 88.88 94 MET A O 1
ATOM 698 N N . SER A 1 95 ? 1.737 -8.028 -1.516 1.00 87.06 95 SER A N 1
ATOM 699 C CA . SER A 1 95 ? 0.373 -8.123 -0.994 1.00 87.06 95 SER A CA 1
ATOM 700 C C . SER A 1 95 ? 0.343 -7.906 0.513 1.00 87.06 95 SER A C 1
ATOM 702 O O . SER A 1 95 ? -0.474 -7.130 1.001 1.00 87.06 95 SER A O 1
ATOM 704 N N . THR A 1 96 ? 1.251 -8.544 1.248 1.00 88.69 96 THR A N 1
ATOM 705 C CA . THR A 1 96 ? 1.365 -8.371 2.697 1.00 88.69 96 THR A CA 1
ATOM 706 C C . THR A 1 96 ? 1.795 -6.953 3.053 1.00 88.69 96 THR A C 1
ATOM 708 O O . THR A 1 96 ? 1.162 -6.330 3.895 1.00 88.69 96 THR A O 1
ATOM 711 N N . CYS A 1 97 ? 2.790 -6.389 2.369 1.00 87.75 97 CYS A N 1
ATOM 712 C CA . CYS A 1 97 ? 3.289 -5.038 2.618 1.00 87.75 97 CYS A CA 1
ATOM 713 C C . CYS A 1 97 ? 2.228 -3.963 2.332 1.00 87.75 97 CYS A C 1
ATOM 715 O O . CYS A 1 97 ? 2.018 -3.054 3.133 1.00 87.75 97 CYS A O 1
ATOM 717 N N . LEU A 1 98 ? 1.478 -4.094 1.234 1.00 86.06 98 LEU A N 1
ATOM 718 C CA . LEU A 1 98 ? 0.398 -3.170 0.881 1.00 86.06 98 LEU A CA 1
ATOM 719 C C . LEU A 1 98 ? -0.836 -3.323 1.780 1.00 86.06 98 LEU A C 1
ATOM 721 O O . LEU A 1 98 ? -1.531 -2.332 2.013 1.00 86.06 98 LEU A O 1
ATOM 725 N N . LYS A 1 99 ? -1.095 -4.519 2.323 1.00 82.56 99 LYS A N 1
ATOM 726 C CA . LYS A 1 99 ? -2.171 -4.769 3.299 1.00 82.56 99 LYS A CA 1
ATOM 727 C C . LYS A 1 99 ? -1.780 -4.392 4.726 1.00 82.56 99 LYS A C 1
ATOM 729 O O . LYS A 1 99 ? -2.652 -4.021 5.506 1.00 82.56 99 LYS A O 1
ATOM 734 N N . ALA A 1 100 ? -0.493 -4.441 5.059 1.00 69.50 100 ALA A N 1
ATOM 735 C CA . ALA A 1 100 ? 0.010 -4.091 6.376 1.00 69.50 100 ALA A CA 1
ATOM 736 C C . ALA A 1 100 ? -0.309 -2.627 6.664 1.00 69.50 100 ALA A C 1
ATOM 738 O O . ALA A 1 100 ? 0.144 -1.731 5.958 1.00 69.50 100 ALA A O 1
ATOM 739 N N . THR A 1 101 ? -1.127 -2.350 7.671 1.00 54.66 101 THR A N 1
ATOM 740 C CA . THR A 1 101 ? -1.306 -0.975 8.138 1.00 54.66 101 THR A CA 1
ATOM 741 C C . THR A 1 101 ? 0.057 -0.411 8.575 1.00 54.66 101 THR A C 1
ATOM 743 O O . THR A 1 101 ? 0.945 -1.192 8.923 1.00 54.66 101 THR A O 1
ATOM 746 N N . PRO A 1 102 ? 0.262 0.921 8.567 1.00 54.00 102 PRO A N 1
ATOM 747 C CA . PRO A 1 102 ? 1.530 1.560 8.961 1.00 54.00 102 PRO A CA 1
ATOM 748 C C . PRO A 1 102 ? 2.108 1.122 10.322 1.00 54.00 102 PRO A C 1
ATOM 750 O O . PRO A 1 102 ? 3.233 1.464 10.646 1.00 54.00 102 PRO A O 1
ATOM 753 N N . ALA A 1 103 ? 1.356 0.353 11.109 1.00 50.00 103 ALA A N 1
ATOM 754 C CA . ALA A 1 103 ? 1.766 -0.236 12.374 1.00 50.00 103 ALA A CA 1
ATOM 755 C C . ALA A 1 103 ? 2.747 -1.426 12.265 1.00 50.00 103 ALA A C 1
ATOM 757 O O . ALA A 1 103 ? 3.153 -1.932 13.305 1.00 50.00 103 ALA A O 1
ATOM 758 N N . ALA A 1 104 ? 3.080 -1.928 11.068 1.00 49.84 104 ALA A N 1
ATOM 759 C CA . ALA A 1 104 ? 3.887 -3.152 10.935 1.00 49.84 104 ALA A CA 1
ATOM 760 C C . ALA A 1 104 ? 5.374 -2.940 10.603 1.00 49.84 104 ALA A C 1
ATOM 762 O O . ALA A 1 104 ? 6.142 -3.881 10.766 1.00 49.84 104 ALA A O 1
ATOM 763 N N . ASN A 1 105 ? 5.789 -1.757 10.134 1.00 48.19 105 ASN A N 1
ATOM 764 C CA . ASN A 1 105 ? 7.188 -1.524 9.728 1.00 48.19 105 ASN A CA 1
ATOM 765 C C . ASN A 1 105 ? 7.883 -0.371 10.453 1.00 48.19 105 ASN A C 1
ATOM 767 O O . ASN A 1 105 ? 9.090 -0.225 10.320 1.00 48.19 105 ASN A O 1
ATOM 771 N N . ASP A 1 106 ? 7.169 0.378 11.286 1.00 44.25 106 ASP A N 1
ATOM 772 C CA . ASP A 1 106 ? 7.776 1.371 12.155 1.00 44.25 106 ASP A CA 1
ATOM 773 C C . ASP A 1 106 ? 7.181 1.199 13.544 1.00 44.25 106 ASP A C 1
ATOM 775 O O . ASP A 1 106 ? 5.961 1.245 13.719 1.00 44.25 106 ASP A O 1
ATOM 779 N N . ALA A 1 107 ? 8.041 1.066 14.551 1.00 49.09 107 ALA A N 1
ATOM 780 C CA . ALA A 1 107 ? 7.698 1.354 15.937 1.00 49.09 107 ALA A CA 1
ATOM 781 C C . ALA A 1 107 ? 7.444 2.866 16.097 1.00 49.09 107 ALA A C 1
ATOM 783 O O . ALA A 1 107 ? 8.080 3.552 16.892 1.00 49.09 107 ALA A O 1
ATOM 784 N N . LYS A 1 108 ? 6.529 3.418 15.295 1.00 52.28 108 LYS A N 1
ATOM 785 C CA . LYS A 1 108 ? 5.978 4.742 15.502 1.00 52.28 108 LYS A CA 1
ATOM 786 C C . LYS A 1 108 ? 4.912 4.578 16.566 1.00 52.28 108 LYS A C 1
ATOM 788 O O . LYS A 1 108 ? 3.850 4.018 16.296 1.00 52.28 108 LYS A O 1
ATOM 793 N N . THR A 1 109 ? 5.233 5.034 17.772 1.00 50.28 109 THR A N 1
ATOM 794 C CA . THR A 1 109 ? 4.312 5.122 18.902 1.00 50.28 109 THR A CA 1
ATOM 795 C C . THR A 1 109 ? 3.000 5.714 18.404 1.00 50.28 109 THR A C 1
ATOM 797 O O . THR A 1 109 ? 2.953 6.864 17.956 1.00 50.28 109 THR A O 1
ATOM 800 N N . LEU A 1 110 ? 1.957 4.887 18.387 1.00 63.56 110 LEU A N 1
ATOM 801 C CA . LEU A 1 110 ? 0.623 5.330 18.025 1.00 63.56 110 LEU A CA 1
ATOM 802 C C . LEU A 1 110 ? 0.204 6.388 19.045 1.00 63.56 110 LEU A C 1
ATOM 804 O O . LEU A 1 110 ? 0.510 6.279 20.233 1.00 63.56 110 LEU A O 1
ATOM 808 N N . THR A 1 111 ? -0.488 7.434 18.598 1.00 77.50 111 THR A N 1
ATOM 809 C CA . THR A 1 111 ? -1.090 8.345 19.574 1.00 77.50 111 THR A CA 1
ATOM 810 C C . THR A 1 111 ? -2.145 7.569 20.375 1.00 77.50 111 THR A C 1
ATOM 812 O O . THR A 1 111 ? -2.774 6.661 19.820 1.00 77.50 111 THR A O 1
ATOM 815 N N . PRO A 1 112 ? -2.424 7.926 21.642 1.00 79.88 112 PRO A N 1
ATOM 816 C CA . PRO A 1 112 ? -3.429 7.226 22.452 1.00 79.88 112 PRO A CA 1
ATOM 817 C C . PRO A 1 112 ? -4.799 7.108 21.758 1.00 79.88 112 PRO A C 1
ATOM 819 O O . PRO A 1 112 ? -5.526 6.129 21.916 1.00 79.88 112 PRO A O 1
ATOM 822 N N . GLN A 1 113 ? -5.140 8.083 20.910 1.00 79.56 113 GLN A N 1
ATOM 823 C CA . GLN A 1 113 ? -6.363 8.078 20.108 1.00 79.56 113 GLN A CA 1
ATOM 824 C C . GLN A 1 113 ? -6.337 7.040 18.969 1.00 79.56 113 GLN A C 1
ATOM 826 O O . GLN A 1 113 ? -7.365 6.431 18.666 1.00 79.56 113 GLN A O 1
ATOM 831 N N . GLN A 1 114 ? -5.178 6.816 18.347 1.00 78.56 114 GLN A N 1
ATOM 832 C CA . GLN A 1 114 ? -4.992 5.799 17.309 1.00 78.56 114 GLN A CA 1
ATOM 833 C C . GLN A 1 114 ? -5.001 4.383 17.896 1.00 78.56 114 GLN A C 1
ATOM 835 O O . GLN A 1 114 ? -5.595 3.484 17.298 1.00 78.56 114 GLN A O 1
ATOM 840 N N . GLU A 1 115 ? -4.411 4.187 19.078 1.00 83.62 115 GLU A N 1
ATOM 841 C CA . GLU A 1 115 ? -4.483 2.912 19.805 1.00 83.62 115 GLU A CA 1
ATOM 842 C C . GLU A 1 115 ? -5.921 2.576 20.176 1.00 83.62 115 GLU A C 1
ATOM 844 O O . GLU A 1 115 ? -6.409 1.493 19.857 1.00 83.62 115 GLU A O 1
ATOM 849 N N . LYS A 1 116 ? -6.645 3.546 20.739 1.00 86.50 116 LYS A N 1
ATOM 850 C CA . LYS A 1 116 ? -8.058 3.396 21.078 1.00 86.50 116 LYS A CA 1
ATOM 851 C C . LYS A 1 116 ? -8.906 3.023 19.867 1.00 86.50 116 LYS A C 1
ATOM 853 O O . LYS A 1 116 ? -9.712 2.102 19.937 1.00 86.50 116 LYS A O 1
ATOM 858 N N . MET A 1 117 ? -8.697 3.684 18.728 1.00 89.69 117 MET A N 1
ATOM 859 C CA . MET 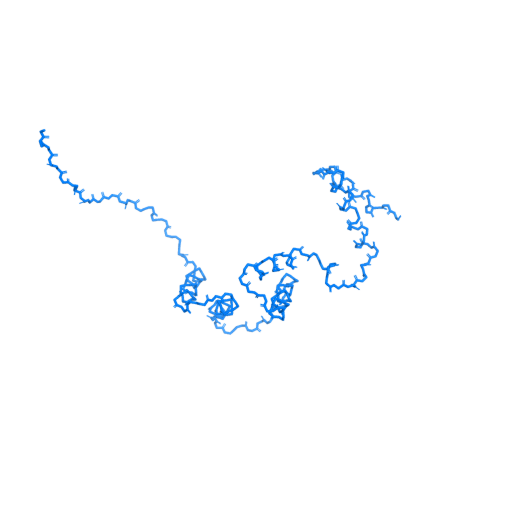A 1 117 ? -9.408 3.345 17.496 1.00 89.69 117 MET A CA 1
ATOM 860 C C . MET A 1 117 ? -9.096 1.924 17.015 1.00 89.69 117 MET A C 1
ATOM 862 O O . MET A 1 117 ? -9.995 1.229 16.535 1.00 89.69 117 MET A O 1
ATOM 866 N N . LYS A 1 118 ? -7.847 1.471 17.151 1.00 87.12 118 LYS A N 1
ATOM 867 C CA .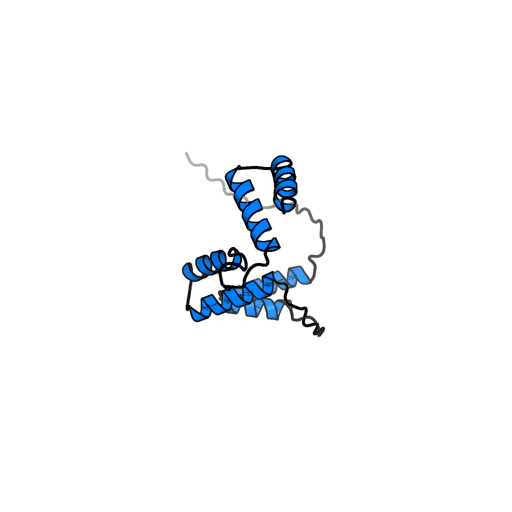 LYS A 1 118 ? -7.445 0.105 16.804 1.00 87.12 118 LYS A CA 1
ATOM 868 C C . LYS A 1 118 ? -8.121 -0.921 17.720 1.00 87.12 118 LYS A C 1
ATOM 870 O O . LYS A 1 118 ? -8.702 -1.872 17.203 1.00 87.12 118 LYS A O 1
ATOM 875 N N . THR A 1 119 ? -8.108 -0.697 19.033 1.00 90.38 119 THR A N 1
ATOM 876 C CA . THR A 1 119 ? -8.757 -1.567 20.028 1.00 90.38 119 THR A CA 1
ATOM 877 C C . THR A 1 119 ? -10.260 -1.642 19.801 1.00 90.38 119 THR A C 1
ATOM 879 O O . THR A 1 119 ? -10.795 -2.733 19.643 1.00 90.38 119 THR A O 1
ATOM 882 N N . CYS A 1 120 ? -10.933 -0.498 19.642 1.00 94.25 120 CYS A N 1
ATOM 883 C CA . CYS A 1 120 ? -12.363 -0.468 19.356 1.00 94.25 120 CYS A CA 1
ATOM 884 C C . CYS A 1 120 ? -12.699 -1.271 18.085 1.00 94.25 120 CYS A C 1
ATOM 886 O O . CYS A 1 120 ? -13.613 -2.093 18.087 1.00 94.25 120 CYS A O 1
ATOM 888 N N . ASN A 1 121 ? -11.941 -1.106 16.995 1.00 89.56 121 ASN A N 1
ATOM 889 C CA . ASN A 1 121 ? -12.178 -1.881 15.773 1.00 89.56 121 ASN A CA 1
ATOM 890 C C . ASN A 1 121 ? -11.941 -3.390 15.953 1.00 89.56 121 ASN A C 1
ATOM 892 O O . ASN A 1 121 ? -12.699 -4.183 15.393 1.00 89.56 121 ASN A O 1
ATOM 896 N N . ALA A 1 122 ? -10.928 -3.788 16.726 1.00 92.00 122 ALA A N 1
ATOM 897 C CA . ALA A 1 122 ? -10.668 -5.191 17.044 1.00 92.00 122 ALA A CA 1
ATOM 898 C C . ALA A 1 122 ? -11.793 -5.804 17.897 1.00 92.00 122 ALA A C 1
ATOM 900 O O . ALA A 1 122 ? -12.245 -6.916 17.614 1.00 92.00 122 ALA A O 1
ATOM 901 N N . ASP A 1 123 ? -12.313 -5.058 18.872 1.00 91.69 123 ASP A N 1
ATOM 902 C CA . ASP A 1 123 ? -13.428 -5.494 19.714 1.00 91.69 123 ASP A CA 1
ATOM 903 C C . ASP A 1 123 ? -14.719 -5.640 18.907 1.00 91.69 123 ASP A C 1
ATOM 905 O O . ASP A 1 123 ? -15.453 -6.613 19.078 1.00 91.69 123 ASP A O 1
ATOM 909 N N . ALA A 1 124 ? -14.983 -4.720 17.974 1.00 92.56 124 ALA A N 1
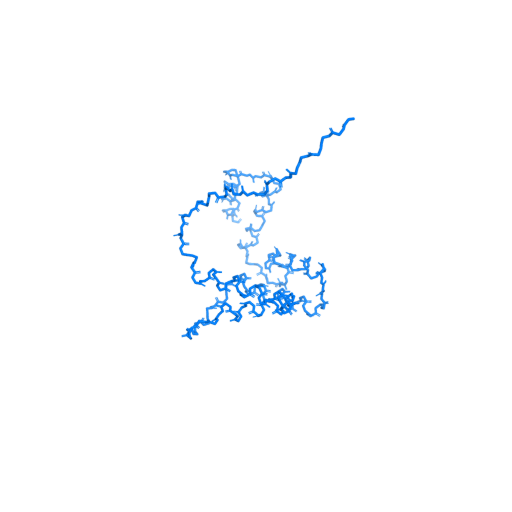ATOM 910 C CA . ALA A 1 124 ? -16.127 -4.827 17.072 1.00 92.56 124 ALA A CA 1
ATOM 911 C C . ALA A 1 124 ? -16.036 -6.065 16.174 1.00 92.56 124 ALA A C 1
ATOM 913 O O . ALA A 1 124 ? -17.043 -6.738 15.960 1.00 92.56 124 ALA A O 1
ATOM 914 N N . ALA A 1 125 ? -14.838 -6.373 15.666 1.00 90.19 125 ALA A N 1
ATOM 915 C CA . ALA A 1 125 ? -14.598 -7.561 14.853 1.00 90.19 125 ALA A CA 1
ATOM 916 C C . ALA A 1 125 ? -14.767 -8.851 15.671 1.00 90.19 125 ALA A C 1
ATOM 918 O O . ALA A 1 125 ? -15.415 -9.784 15.206 1.00 90.19 125 ALA A O 1
ATOM 919 N N . THR A 1 126 ? -14.258 -8.874 16.906 1.00 93.62 126 THR A N 1
ATOM 920 C CA . THR A 1 126 ? -14.405 -10.005 17.841 1.00 93.62 126 THR A CA 1
ATOM 921 C C . THR A 1 126 ? -15.866 -10.238 18.218 1.00 93.62 126 THR A C 1
ATOM 923 O O . THR A 1 126 ? -16.321 -11.375 18.289 1.00 93.62 126 THR A O 1
ATOM 926 N N . LYS A 1 127 ? -16.631 -9.158 18.394 1.00 91.69 127 LYS A N 1
ATOM 927 C CA . LYS A 1 127 ? -18.081 -9.196 18.627 1.00 91.69 127 LYS A CA 1
ATOM 928 C C . LYS A 1 127 ? -18.895 -9.432 17.346 1.00 91.69 127 LYS A C 1
ATOM 930 O O . LYS A 1 127 ? -20.118 -9.435 17.410 1.00 91.69 127 LYS A O 1
ATOM 935 N N . ALA A 1 128 ? -18.232 -9.599 16.196 1.00 94.25 128 ALA A N 1
ATOM 936 C CA . ALA A 1 128 ? -18.837 -9.770 14.876 1.00 94.25 128 ALA A CA 1
ATOM 937 C C . ALA A 1 128 ? -19.892 -8.701 14.518 1.00 94.25 128 ALA A C 1
ATOM 939 O O . ALA A 1 128 ? -20.796 -8.965 13.722 1.00 94.25 128 ALA A O 1
ATOM 940 N N . LEU A 1 129 ? -19.758 -7.490 15.074 1.00 92.25 129 LEU A N 1
ATOM 941 C CA . LEU A 1 129 ? -20.726 -6.410 14.896 1.00 92.25 129 LEU A CA 1
ATOM 942 C C . LEU A 1 129 ? -20.680 -5.892 13.460 1.00 92.25 129 LEU A C 1
ATOM 944 O O . LEU A 1 129 ? -19.607 -5.627 12.904 1.00 92.25 129 LEU A O 1
ATOM 948 N N . LYS A 1 130 ? -21.856 -5.701 12.865 1.00 93.12 130 LYS A N 1
ATOM 949 C CA . LYS A 1 130 ? -22.022 -5.189 11.500 1.00 93.12 130 LYS A CA 1
ATOM 950 C C . LYS A 1 130 ? -23.071 -4.083 11.482 1.00 93.12 130 LYS A C 1
ATOM 952 O O . LYS A 1 130 ? -23.857 -3.951 12.411 1.00 93.12 130 LYS A O 1
ATOM 957 N N . GLY A 1 131 ? -23.054 -3.277 10.421 1.00 92.75 131 GLY A N 1
ATOM 958 C CA . GLY A 1 131 ? -24.039 -2.213 10.218 1.00 92.75 131 GLY A CA 1
ATOM 959 C C . GLY A 1 131 ? -24.149 -1.264 11.414 1.00 92.75 131 GLY A C 1
ATOM 960 O O . GLY A 1 131 ? -23.135 -0.825 11.967 1.00 92.75 131 GLY A O 1
ATOM 961 N N . ASP A 1 132 ? -25.382 -0.973 11.812 1.00 95.25 132 ASP A N 1
ATOM 962 C CA . ASP A 1 132 ? -25.690 0.001 12.859 1.00 95.25 132 ASP A CA 1
ATOM 963 C C . ASP A 1 132 ? -25.142 -0.399 14.234 1.00 95.25 132 ASP A C 1
ATOM 965 O O . ASP A 1 132 ? -24.658 0.459 14.975 1.00 95.25 132 ASP A O 1
ATOM 969 N N . GLU A 1 133 ? -25.092 -1.697 14.544 1.00 93.06 133 GLU A N 1
ATOM 970 C CA . GLU A 1 133 ? -24.554 -2.204 15.813 1.00 93.06 133 GLU A CA 1
ATOM 971 C C . GLU A 1 133 ? -23.062 -1.885 15.964 1.00 93.06 133 GLU A C 1
ATOM 973 O O . GLU A 1 133 ? -22.596 -1.483 17.033 1.00 93.06 133 GLU A O 1
ATOM 978 N N . ARG A 1 134 ? -22.297 -1.989 14.869 1.00 94.88 134 ARG A N 1
ATOM 979 C CA . ARG A 1 134 ? -20.875 -1.618 14.858 1.00 94.88 134 ARG A CA 1
ATOM 980 C C . ARG A 1 134 ? -20.685 -0.117 15.043 1.00 94.88 134 ARG A C 1
ATOM 982 O O . ARG A 1 134 ? -19.742 0.293 15.720 1.00 94.88 134 ARG A O 1
ATOM 989 N N . ASN A 1 135 ? -21.548 0.696 14.439 1.00 93.00 135 ASN A N 1
ATOM 990 C CA . ASN A 1 135 ? -21.458 2.154 14.507 1.00 93.00 135 ASN A CA 1
ATOM 991 C C . ASN A 1 135 ? -21.792 2.679 15.910 1.00 93.00 135 ASN A C 1
ATOM 993 O O . ASN A 1 135 ? -21.070 3.535 16.436 1.00 93.00 135 ASN A O 1
ATOM 997 N N . ALA A 1 136 ? -22.836 2.128 16.536 1.00 95.69 136 ALA A N 1
ATOM 998 C CA . ALA A 1 136 ? -23.189 2.410 17.923 1.00 95.69 136 ALA A CA 1
ATOM 999 C C . ALA A 1 136 ? -22.038 2.022 18.864 1.00 95.69 136 ALA A C 1
ATOM 1001 O O . ALA A 1 136 ? -21.546 2.859 19.625 1.00 95.69 136 ALA A O 1
ATOM 1002 N N . PHE A 1 137 ? -21.516 0.801 18.715 1.00 96.00 137 PHE A N 1
ATOM 1003 C CA . PHE A 1 137 ? -20.389 0.317 19.507 1.00 96.00 137 PHE A CA 1
ATOM 1004 C C . PHE A 1 137 ? -19.113 1.151 19.308 1.00 96.00 137 PHE A C 1
ATOM 1006 O O . PHE A 1 137 ? -18.456 1.499 20.289 1.00 96.00 137 PHE A O 1
ATOM 1013 N N . MET A 1 138 ? -18.765 1.536 18.071 1.00 94.12 138 MET A N 1
ATOM 1014 C CA . MET A 1 138 ? -17.625 2.432 17.823 1.00 94.12 138 MET A CA 1
ATOM 1015 C C . MET A 1 138 ? -17.798 3.770 18.531 1.00 94.12 138 MET A C 1
ATOM 1017 O O . MET A 1 138 ? -16.854 4.267 19.141 1.00 94.12 138 MET A O 1
ATOM 1021 N N . SER A 1 139 ? -18.994 4.352 18.459 1.00 93.50 139 SER A N 1
ATOM 1022 C CA . SER A 1 139 ? -19.276 5.654 19.061 1.00 93.50 139 SER A CA 1
ATOM 1023 C C . SER A 1 139 ? -19.137 5.614 20.579 1.00 93.50 139 SER A C 1
ATOM 1025 O O . SER A 1 139 ? -18.544 6.520 21.160 1.00 93.50 139 SER A O 1
ATOM 1027 N N . GLU A 1 140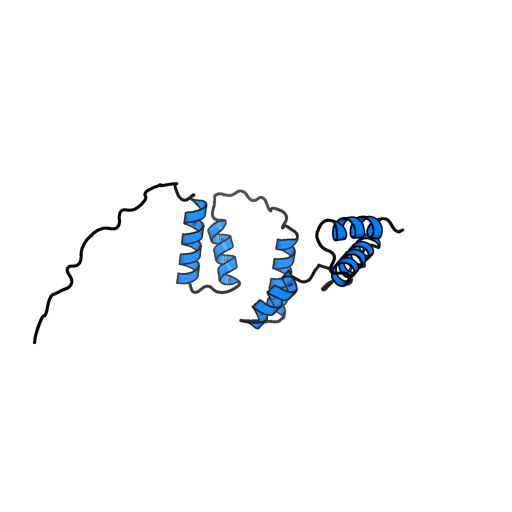 ? -19.636 4.566 21.230 1.00 95.06 140 GLU A N 1
ATOM 1028 C CA . GLU A 1 140 ? -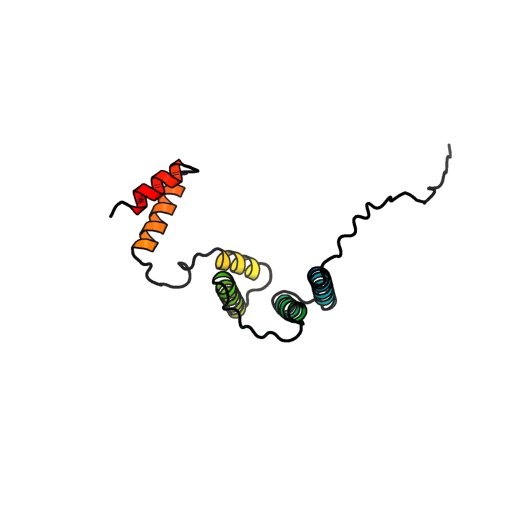19.467 4.379 22.672 1.00 95.06 140 GLU A CA 1
ATOM 1029 C C . GLU A 1 140 ? -18.011 4.093 23.051 1.00 95.06 140 GLU A C 1
ATOM 1031 O O . GLU A 1 140 ? -17.471 4.721 23.963 1.00 95.06 140 GLU A O 1
ATOM 1036 N N . CYS A 1 141 ? -17.350 3.188 22.325 1.00 94.50 141 CYS A N 1
ATOM 1037 C CA . CYS A 1 141 ? -15.971 2.797 22.592 1.00 94.50 141 CYS A CA 1
ATOM 1038 C C . CYS A 1 141 ? -15.005 3.984 22.461 1.00 94.50 141 CYS A C 1
ATOM 1040 O O . CYS A 1 141 ? -14.151 4.197 23.320 1.00 94.50 141 CYS A O 1
ATOM 1042 N N . LEU A 1 142 ? -15.185 4.831 21.442 1.00 90.44 142 LEU A N 1
ATOM 1043 C CA . LEU A 1 142 ? -14.360 6.023 21.238 1.00 90.44 142 LEU A CA 1
ATOM 1044 C C . LEU A 1 142 ? -14.659 7.146 22.248 1.00 90.44 142 LEU A C 1
ATOM 1046 O O . LEU A 1 142 ? -13.770 7.957 22.518 1.00 90.44 142 LEU A O 1
ATOM 1050 N N . LYS A 1 143 ? -15.859 7.186 22.845 1.00 90.19 143 LYS A N 1
ATOM 1051 C CA . LYS A 1 143 ? -16.250 8.180 23.865 1.00 90.19 143 LYS A CA 1
ATOM 1052 C C . LYS A 1 143 ? -15.794 7.832 25.285 1.00 90.19 143 LYS A C 1
ATOM 1054 O O . LYS A 1 143 ? -15.601 8.750 26.078 1.00 90.19 143 LYS A O 1
ATOM 1059 N N . LYS A 1 144 ? -15.590 6.551 25.619 1.00 82.12 144 LYS A N 1
ATOM 1060 C CA . LYS A 1 144 ? -15.092 6.124 26.944 1.00 82.12 144 LYS A CA 1
ATOM 1061 C C . LYS A 1 144 ? -13.674 6.640 27.174 1.00 82.12 144 LYS A C 1
ATOM 1063 O O . LYS A 1 144 ? -12.783 6.174 26.480 1.00 82.12 144 LYS A O 1
ATOM 1068 N N . LYS A 1 145 ? -13.483 7.647 28.032 1.00 60.06 145 LYS A N 1
ATOM 1069 C CA . LYS A 1 145 ? -12.163 8.251 28.292 1.00 60.06 145 LYS A CA 1
ATOM 1070 C C . LYS A 1 145 ? -11.139 7.220 28.745 1.00 60.06 145 LYS A C 1
ATOM 1072 O O . LYS A 1 145 ? -11.512 6.375 29.584 1.00 60.06 145 LYS A O 1
#